Protein AF-A0A139CNT9-F1 (afdb_monomer_lite)

pLDDT: mean 89.11, std 11.3, range [53.88, 98.19]

Structure (mmCIF, N/CA/C/O backbone):
data_AF-A0A139CNT9-F1
#
_entry.id   AF-A0A139CNT9-F1
#
loop_
_atom_site.group_PDB
_atom_site.id
_atom_site.type_symbol
_atom_site.label_atom_id
_atom_site.label_alt_id
_atom_site.label_comp_id
_atom_site.label_asym_id
_atom_site.label_entity_id
_atom_site.label_seq_id
_atom_site.pdbx_PDB_ins_code
_atom_site.Cartn_x
_atom_site.Cartn_y
_atom_site.Cartn_z
_atom_site.occupancy
_atom_site.B_iso_or_equiv
_atom_site.auth_seq_id
_atom_site.auth_comp_id
_atom_site.auth_asym_id
_atom_site.auth_atom_id
_atom_site.pdbx_PDB_model_num
ATOM 1 N N . LYS A 1 1 ? -12.557 -3.703 0.122 1.00 81.94 1 LYS A N 1
ATOM 2 C CA . LYS A 1 1 ? -11.931 -2.543 -0.585 1.00 81.94 1 LYS A CA 1
ATOM 3 C C . LYS A 1 1 ? -12.620 -1.244 -0.192 1.00 81.94 1 LYS A C 1
ATOM 5 O O . LYS A 1 1 ? -13.786 -1.087 -0.522 1.00 81.94 1 LYS A O 1
ATOM 10 N N . VAL A 1 2 ? -11.921 -0.310 0.450 1.00 85.50 2 VAL A N 1
ATOM 11 C CA . VAL A 1 2 ? -12.471 1.013 0.799 1.00 85.50 2 VAL A CA 1
ATOM 12 C C . VAL A 1 2 ? -11.477 2.114 0.434 1.00 85.50 2 VAL A C 1
ATOM 14 O O . VAL A 1 2 ? -10.271 1.872 0.403 1.00 85.50 2 VAL A O 1
ATOM 17 N N . ARG A 1 3 ? -11.973 3.316 0.132 1.00 88.88 3 ARG A N 1
ATOM 18 C CA . ARG A 1 3 ? -11.167 4.543 0.101 1.00 88.88 3 ARG A CA 1
ATOM 19 C C . ARG A 1 3 ? -11.619 5.394 1.274 1.00 88.88 3 ARG A C 1
ATOM 21 O O . ARG A 1 3 ? -12.784 5.771 1.327 1.00 88.88 3 ARG A O 1
ATOM 28 N N . MET A 1 4 ? -10.717 5.634 2.214 1.00 90.44 4 MET A N 1
ATOM 29 C CA . MET A 1 4 ? -11.023 6.442 3.389 1.00 90.44 4 MET A CA 1
ATOM 30 C C . MET A 1 4 ? -11.024 7.921 3.002 1.00 90.44 4 MET A C 1
ATOM 32 O O . MET A 1 4 ? -10.219 8.356 2.177 1.00 90.44 4 MET A O 1
ATOM 36 N N . ALA A 1 5 ? -11.927 8.675 3.613 1.00 94.62 5 ALA A N 1
ATOM 37 C CA . ALA A 1 5 ? -11.951 10.126 3.580 1.00 94.62 5 ALA A CA 1
ATOM 38 C C . ALA A 1 5 ? -11.969 10.622 5.027 1.00 94.62 5 ALA A C 1
ATOM 40 O O . ALA A 1 5 ? -12.517 9.949 5.900 1.00 94.62 5 ALA A O 1
ATOM 41 N N . ALA A 1 6 ? -11.359 11.776 5.274 1.00 93.06 6 ALA A N 1
ATOM 42 C CA . ALA A 1 6 ? -11.333 12.403 6.587 1.00 93.06 6 ALA A CA 1
ATOM 43 C C . ALA A 1 6 ? -11.896 13.822 6.481 1.00 93.06 6 ALA A C 1
ATOM 45 O O . ALA A 1 6 ? -11.633 14.522 5.502 1.00 93.06 6 ALA A O 1
ATOM 46 N N . ILE A 1 7 ? -12.663 14.226 7.493 1.00 93.75 7 ILE A N 1
ATOM 47 C CA . ILE A 1 7 ? -13.198 15.579 7.647 1.00 93.75 7 ILE A CA 1
ATOM 48 C C . ILE A 1 7 ? -12.648 16.121 8.962 1.00 93.75 7 ILE A C 1
ATOM 50 O O . ILE A 1 7 ? -12.818 15.496 10.006 1.00 93.75 7 ILE A O 1
ATOM 54 N N . LEU A 1 8 ? -11.977 17.269 8.901 1.00 95.25 8 LEU A N 1
ATOM 55 C CA . LEU A 1 8 ? -11.587 18.014 10.093 1.00 95.25 8 LEU A CA 1
ATOM 56 C C . LEU A 1 8 ? -12.772 18.888 10.509 1.00 95.25 8 LEU A C 1
ATOM 58 O O . LEU A 1 8 ? -13.306 19.628 9.684 1.00 95.25 8 LEU A O 1
ATOM 62 N N . THR A 1 9 ? -13.195 18.785 11.764 1.00 94.69 9 THR A N 1
ATOM 63 C CA . THR A 1 9 ? -14.315 19.552 12.314 1.00 94.69 9 THR A CA 1
ATOM 64 C C . THR A 1 9 ? -14.058 19.878 13.781 1.00 94.69 9 THR A C 1
ATOM 66 O O . THR A 1 9 ? -13.345 19.153 14.469 1.00 94.69 9 THR A O 1
ATOM 69 N N . ASP A 1 10 ? -14.627 20.987 14.230 1.00 96.56 10 ASP A N 1
ATOM 70 C CA . ASP A 1 10 ? -14.720 21.431 15.619 1.00 96.56 10 ASP A CA 1
ATOM 71 C C . ASP A 1 10 ? -16.038 21.005 16.291 1.00 96.56 10 ASP A C 1
ATOM 73 O O . ASP A 1 10 ? -16.238 21.274 17.476 1.00 96.56 10 ASP A O 1
ATOM 77 N N . ALA A 1 11 ? -16.940 20.340 15.558 1.00 94.69 11 ALA A N 1
ATOM 78 C CA . ALA A 1 11 ? -18.179 19.815 16.112 1.00 94.69 11 ALA A CA 1
ATOM 79 C C . ALA A 1 11 ? -17.881 18.821 17.253 1.00 94.69 11 ALA A C 1
ATOM 81 O O . ALA A 1 11 ? -16.982 17.986 17.111 1.00 94.69 11 ALA A O 1
ATOM 82 N N . PRO A 1 12 ? -18.628 18.867 18.373 1.00 92.25 12 PRO A N 1
ATOM 83 C CA . PRO A 1 12 ? -18.448 17.905 19.451 1.00 92.25 12 PRO A CA 1
ATOM 84 C C . PRO A 1 12 ? -18.798 16.497 18.950 1.00 92.25 12 PRO A C 1
ATOM 86 O O . PRO A 1 12 ? -19.878 16.281 18.399 1.00 92.25 12 PRO A O 1
ATOM 89 N N . LEU A 1 13 ? -17.877 15.549 19.132 1.00 88.31 13 LEU A N 1
ATOM 90 C CA . LEU A 1 13 ? -18.052 14.135 18.798 1.00 88.31 13 LEU A CA 1
ATOM 91 C C . LEU A 1 13 ? -17.918 13.304 20.073 1.00 88.31 13 LEU A C 1
ATOM 93 O O . LEU A 1 13 ? -16.971 13.499 20.836 1.00 88.31 13 LEU A O 1
ATOM 97 N N . ASP A 1 14 ? -18.831 12.358 20.276 1.00 87.94 14 ASP A N 1
ATOM 98 C CA . ASP A 1 14 ? -18.704 11.377 21.349 1.00 87.94 14 ASP A CA 1
ATOM 99 C C . ASP A 1 14 ? -17.551 10.423 21.016 1.00 87.94 14 ASP A C 1
ATOM 101 O O . ASP A 1 14 ? -17.565 9.723 20.001 1.00 87.94 14 ASP A O 1
ATOM 105 N N . THR A 1 15 ? -16.519 10.402 21.856 1.00 73.06 15 THR A N 1
ATOM 106 C CA . THR A 1 15 ? -15.406 9.463 21.716 1.00 73.06 15 THR A CA 1
ATOM 107 C C . THR A 1 15 ? -15.740 8.187 22.481 1.00 73.06 15 THR A C 1
ATOM 109 O O . THR A 1 15 ? -15.498 8.099 23.684 1.00 73.06 15 THR A O 1
ATOM 112 N N . GLU A 1 16 ? -16.292 7.179 21.809 1.00 70.00 16 GLU A N 1
ATOM 113 C CA . GLU A 1 16 ? -16.209 5.819 22.340 1.00 70.00 16 GLU A CA 1
ATOM 114 C C . GLU A 1 16 ? -14.788 5.299 22.083 1.00 70.00 16 GLU A C 1
ATOM 116 O O . GLU A 1 16 ? -14.387 5.115 20.932 1.00 70.00 16 GLU A O 1
ATOM 121 N N . GLU A 1 17 ? -14.012 5.052 23.144 1.00 66.50 17 GLU A N 1
ATOM 122 C CA . GLU A 1 17 ? -12.785 4.256 23.052 1.00 66.50 17 GLU A CA 1
ATOM 123 C C . GLU A 1 17 ? -13.168 2.817 22.698 1.00 66.50 17 GLU A C 1
ATOM 125 O O . GLU A 1 17 ? -13.374 1.960 23.554 1.00 66.50 17 GLU A O 1
ATOM 130 N N . LYS A 1 18 ? -13.319 2.540 21.409 1.00 66.06 18 LYS A N 1
ATOM 131 C CA . LYS A 1 18 ? -13.393 1.174 20.908 1.00 66.06 18 LYS A CA 1
ATOM 132 C C . LYS A 1 18 ? -12.479 1.049 19.721 1.00 66.06 18 LYS A C 1
ATOM 134 O O . LYS A 1 18 ? -12.834 1.464 18.620 1.00 66.06 18 LYS A O 1
ATOM 139 N N . THR A 1 19 ? -11.331 0.414 19.928 1.00 59.62 19 THR A N 1
ATOM 140 C CA . THR A 1 19 ? -10.755 -0.466 18.906 1.00 59.62 19 THR A CA 1
ATOM 141 C C . THR A 1 19 ? -9.698 -1.386 19.513 1.00 59.62 19 THR A C 1
ATOM 143 O O . THR A 1 19 ? -8.508 -1.244 19.265 1.00 59.62 19 THR A O 1
ATOM 146 N N . ASP A 1 20 ? -10.149 -2.400 20.251 1.00 62.06 20 ASP A N 1
ATOM 147 C CA . ASP A 1 20 ? -9.348 -3.606 20.481 1.00 62.06 20 ASP A CA 1
ATOM 148 C C . ASP A 1 20 ? -9.520 -4.536 19.274 1.00 62.06 20 ASP A C 1
ATOM 150 O O . ASP A 1 20 ? -10.170 -5.579 19.329 1.00 62.06 20 ASP A O 1
ATOM 154 N N . LEU A 1 21 ? -9.001 -4.114 18.125 1.00 58.09 21 LEU A N 1
ATOM 155 C CA . LEU A 1 21 ? -8.779 -5.007 16.996 1.00 58.09 21 LEU A CA 1
ATOM 156 C C . LEU A 1 21 ? -7.313 -4.862 16.610 1.00 58.09 21 LEU A C 1
ATOM 158 O O . LEU A 1 21 ? -6.840 -3.730 16.472 1.00 58.09 21 LEU A O 1
ATOM 162 N N . PRO A 1 22 ? -6.571 -5.965 16.429 1.00 63.16 22 PRO A N 1
ATOM 163 C CA . PRO A 1 22 ? -5.216 -5.852 15.931 1.00 63.16 22 PRO A CA 1
ATOM 164 C C . PRO A 1 22 ? -5.269 -5.163 14.562 1.00 63.16 22 PRO A C 1
ATOM 166 O O . PRO A 1 22 ? -6.033 -5.547 13.675 1.00 63.16 22 PRO A O 1
ATOM 169 N N . PHE A 1 23 ? -4.462 -4.110 14.403 1.00 66.25 23 PHE A N 1
ATOM 170 C CA . PHE A 1 23 ? -4.389 -3.314 13.171 1.00 66.25 23 PHE A CA 1
ATOM 171 C C . PHE A 1 23 ? -4.017 -4.172 11.943 1.00 66.25 23 PHE A C 1
ATOM 173 O O . PHE A 1 23 ? -4.287 -3.797 10.803 1.00 66.25 23 PHE A O 1
ATOM 180 N N . ILE A 1 24 ? -3.413 -5.340 12.181 1.00 74.75 24 ILE A N 1
ATOM 181 C CA . ILE A 1 24 ? -3.021 -6.333 11.184 1.00 74.75 24 ILE A CA 1
ATOM 182 C C . ILE A 1 24 ? -3.647 -7.677 11.562 1.00 74.75 24 ILE A C 1
ATOM 184 O O . ILE A 1 24 ? -3.569 -8.105 12.707 1.00 74.75 24 ILE A O 1
ATOM 188 N N . ASN A 1 25 ? -4.251 -8.350 10.585 1.00 83.19 25 ASN A N 1
ATOM 189 C CA . ASN A 1 25 ? -4.751 -9.713 10.745 1.00 83.19 25 ASN A CA 1
ATOM 190 C C . ASN A 1 25 ? -3.573 -10.704 10.828 1.00 83.19 25 ASN A C 1
ATOM 192 O O . ASN A 1 25 ? -2.661 -10.621 10.004 1.00 83.19 25 ASN A O 1
ATOM 196 N N . ASP A 1 26 ? -3.620 -11.668 11.750 1.00 84.19 26 ASP A N 1
ATOM 197 C CA . ASP A 1 26 ? -2.566 -12.679 11.944 1.00 84.19 26 ASP A CA 1
ATOM 198 C C . ASP A 1 26 ? -2.211 -13.443 10.657 1.00 84.19 26 ASP A C 1
ATOM 200 O O . ASP A 1 26 ? -1.047 -13.780 10.429 1.00 84.19 26 ASP A O 1
ATOM 204 N N . ALA A 1 27 ? -3.180 -13.631 9.752 1.00 85.81 27 ALA A N 1
ATOM 205 C CA . ALA A 1 27 ? -2.983 -14.279 8.456 1.00 85.81 27 ALA A CA 1
ATOM 206 C C . ALA A 1 27 ? -1.993 -13.542 7.532 1.00 85.81 27 ALA A C 1
ATOM 208 O O . ALA A 1 27 ? -1.522 -14.116 6.550 1.00 85.81 27 ALA A O 1
ATOM 209 N N . CYS A 1 28 ? -1.675 -12.272 7.802 1.00 88.06 28 CYS A N 1
ATOM 210 C CA . CYS A 1 28 ? -0.693 -11.523 7.019 1.00 88.06 28 CYS A CA 1
ATOM 211 C C . CYS A 1 28 ? 0.741 -12.034 7.217 1.00 88.06 28 CYS A C 1
ATOM 213 O O . CYS A 1 28 ? 1.532 -11.910 6.285 1.00 88.06 28 CYS A O 1
ATOM 215 N N . SER A 1 29 ? 1.059 -12.610 8.383 1.00 84.12 29 SER A N 1
ATOM 216 C CA . SER A 1 29 ? 2.423 -13.010 8.769 1.00 84.12 29 SER A CA 1
ATOM 217 C C . SER A 1 29 ? 3.070 -14.041 7.832 1.00 84.12 29 SER A C 1
ATOM 219 O O . SER A 1 29 ? 4.282 -14.011 7.643 1.00 84.12 29 SER A O 1
ATOM 221 N N . GLU A 1 30 ? 2.268 -14.897 7.190 1.00 88.50 30 GLU A N 1
ATOM 222 C CA . GLU A 1 30 ? 2.747 -15.989 6.324 1.00 88.50 30 GLU A CA 1
ATOM 223 C C . GLU A 1 30 ? 2.288 -15.861 4.856 1.00 88.50 30 GLU A C 1
ATOM 225 O O . GLU A 1 30 ? 2.705 -16.633 3.997 1.00 88.50 30 GLU A O 1
ATOM 230 N N . CYS A 1 31 ? 1.410 -14.903 4.532 1.00 93.19 31 CYS A N 1
ATOM 231 C CA . CYS A 1 31 ? 0.704 -14.86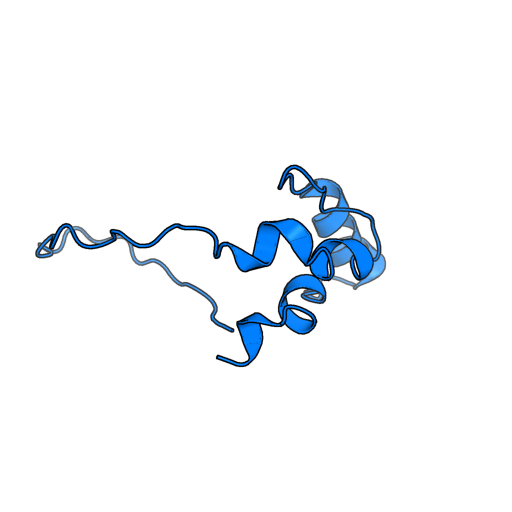6 3.242 1.00 93.19 31 CYS A CA 1
ATOM 232 C C . CYS A 1 31 ? 1.574 -14.412 2.060 1.00 93.19 31 CYS A C 1
ATOM 234 O O . CYS A 1 31 ? 1.475 -14.988 0.980 1.00 93.19 31 CYS A O 1
ATOM 236 N N . MET A 1 32 ? 2.361 -13.344 2.232 1.00 94.00 32 MET A N 1
ATOM 237 C CA . MET A 1 32 ? 3.320 -12.773 1.261 1.00 94.00 32 MET A CA 1
ATOM 238 C C . MET A 1 32 ? 2.802 -12.363 -0.139 1.00 94.00 32 MET A C 1
ATOM 240 O O . MET A 1 32 ? 3.507 -11.665 -0.865 1.00 94.00 32 MET A O 1
ATOM 244 N N . LYS A 1 33 ? 1.552 -12.656 -0.523 1.00 96.00 33 LYS A N 1
ATOM 245 C CA . LYS A 1 33 ? 1.022 -12.401 -1.883 1.00 96.00 33 LYS A CA 1
ATOM 246 C C . LYS A 1 33 ? 1.131 -10.953 -2.364 1.00 96.00 33 LYS A C 1
ATOM 248 O O . LYS A 1 33 ? 1.294 -10.702 -3.556 1.00 96.00 33 LYS A O 1
ATOM 253 N N . CYS A 1 34 ? 0.982 -9.979 -1.464 1.00 95.75 34 CYS A N 1
ATOM 254 C CA . CYS A 1 34 ? 1.105 -8.565 -1.824 1.00 95.75 34 CYS A CA 1
ATOM 255 C C . CYS A 1 34 ? 2.541 -8.188 -2.217 1.00 95.75 34 CYS A C 1
ATOM 257 O O . CYS A 1 34 ? 2.703 -7.323 -3.078 1.00 95.75 34 CYS A O 1
ATOM 259 N N . ILE A 1 35 ? 3.540 -8.845 -1.619 1.00 96.88 35 ILE A N 1
ATOM 260 C CA . ILE A 1 35 ? 4.964 -8.686 -1.925 1.00 96.88 35 ILE A CA 1
ATOM 261 C C . ILE A 1 35 ? 5.254 -9.339 -3.275 1.00 96.88 35 ILE A C 1
ATOM 263 O O . ILE A 1 35 ? 5.742 -8.663 -4.173 1.00 96.88 35 ILE A O 1
ATOM 267 N N . GLU A 1 36 ? 4.834 -10.593 -3.462 1.00 97.56 36 GLU A N 1
ATOM 268 C CA . GLU A 1 36 ? 5.061 -11.365 -4.696 1.00 97.56 36 GLU A CA 1
ATOM 269 C C . GLU A 1 36 ? 4.493 -10.697 -5.957 1.00 97.56 36 GLU A C 1
ATOM 271 O O . GLU A 1 36 ? 5.076 -10.789 -7.033 1.00 97.56 36 GLU A O 1
ATOM 276 N N . VAL A 1 37 ? 3.339 -10.026 -5.849 1.00 98.06 37 VAL A N 1
ATOM 277 C CA . VAL A 1 37 ? 2.686 -9.384 -7.002 1.00 98.06 37 VAL A CA 1
ATOM 278 C C . VAL A 1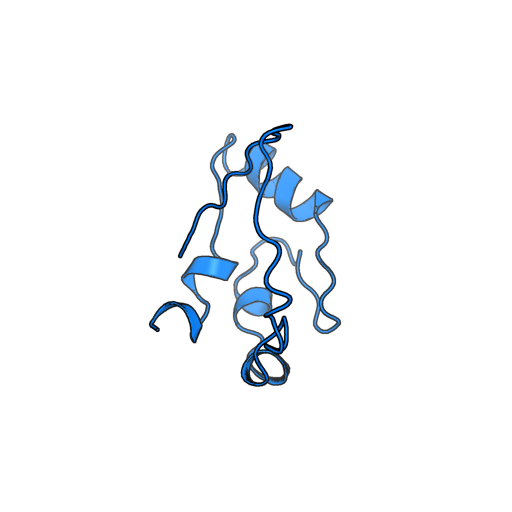 37 ? 3.215 -7.973 -7.294 1.00 98.06 37 VAL A C 1
ATOM 280 O O . VAL A 1 37 ? 2.795 -7.354 -8.275 1.00 98.06 37 VAL A O 1
ATOM 283 N N . CYS A 1 38 ? 4.042 -7.394 -6.418 1.00 98.06 38 CYS A N 1
ATOM 284 C CA . CYS A 1 38 ? 4.466 -6.006 -6.553 1.00 98.06 38 CYS A CA 1
ATOM 285 C C . CYS A 1 38 ? 5.459 -5.864 -7.720 1.00 98.06 38 CYS A C 1
ATOM 287 O O . CYS A 1 38 ? 6.561 -6.385 -7.632 1.00 98.06 38 CYS A O 1
ATOM 289 N N . PRO A 1 39 ? 5.147 -5.107 -8.788 1.00 97.94 39 PRO A N 1
ATOM 290 C CA . PRO A 1 39 ? 5.995 -5.057 -9.986 1.00 97.94 39 PRO A CA 1
ATOM 291 C C . PRO A 1 39 ? 7.333 -4.322 -9.792 1.00 97.94 39 PRO A C 1
ATOM 293 O O . PRO A 1 39 ? 8.136 -4.278 -10.717 1.00 97.94 39 PRO A O 1
ATOM 296 N N . VAL A 1 40 ? 7.540 -3.683 -8.637 1.00 98.12 40 VAL A N 1
ATOM 297 C CA . VAL A 1 40 ? 8.715 -2.846 -8.333 1.00 98.12 40 VAL A CA 1
ATOM 298 C C . VAL A 1 40 ? 9.301 -3.128 -6.949 1.00 98.12 40 VAL A C 1
ATOM 300 O O . VAL A 1 40 ? 10.026 -2.290 -6.412 1.00 98.12 40 VAL A O 1
ATOM 303 N N . ASP A 1 41 ? 8.944 -4.263 -6.338 1.00 97.75 41 ASP A N 1
ATOM 304 C CA . ASP A 1 41 ? 9.470 -4.696 -5.035 1.00 97.75 41 ASP A CA 1
ATOM 305 C C . ASP A 1 41 ? 9.410 -3.587 -3.970 1.00 97.75 41 ASP A C 1
ATOM 307 O O . ASP A 1 41 ? 10.391 -3.248 -3.298 1.00 97.75 41 ASP A O 1
ATOM 311 N N . ALA A 1 42 ? 8.242 -2.940 -3.878 1.00 98.19 42 ALA A N 1
ATOM 312 C CA . ALA A 1 42 ? 8.013 -1.832 -2.955 1.00 98.19 42 ALA A CA 1
ATOM 313 C C . ALA A 1 42 ? 7.604 -2.286 -1.545 1.00 98.19 42 ALA A C 1
ATOM 315 O O . ALA A 1 42 ? 7.488 -1.445 -0.659 1.00 98.19 42 ALA A O 1
ATOM 316 N N . LEU A 1 43 ? 7.335 -3.574 -1.338 1.00 96.88 43 LEU A N 1
ATOM 317 C CA . LEU A 1 43 ? 6.855 -4.149 -0.081 1.00 96.88 43 LEU A CA 1
ATOM 318 C C . LEU A 1 43 ? 7.890 -5.154 0.430 1.00 96.88 43 LEU A C 1
ATOM 320 O O . LEU A 1 43 ? 8.389 -5.946 -0.366 1.00 96.88 43 LEU A O 1
ATOM 324 N N . THR A 1 44 ? 8.185 -5.143 1.730 1.00 94.25 44 THR A N 1
ATOM 325 C CA . THR A 1 44 ? 9.134 -6.084 2.353 1.00 94.25 44 THR A CA 1
ATOM 326 C C . THR A 1 44 ? 8.449 -7.010 3.361 1.00 94.25 44 THR A C 1
ATOM 328 O O . THR A 1 44 ? 7.358 -6.706 3.853 1.00 94.25 44 THR A O 1
ATOM 331 N N . SER A 1 45 ? 9.095 -8.135 3.688 1.00 91.25 45 SER A N 1
ATOM 332 C CA . SER A 1 45 ? 8.647 -9.101 4.708 1.00 91.25 45 SER A CA 1
ATOM 333 C C . SER A 1 45 ? 8.486 -8.484 6.096 1.00 91.25 45 SER A C 1
ATOM 335 O O . SER A 1 45 ? 7.663 -8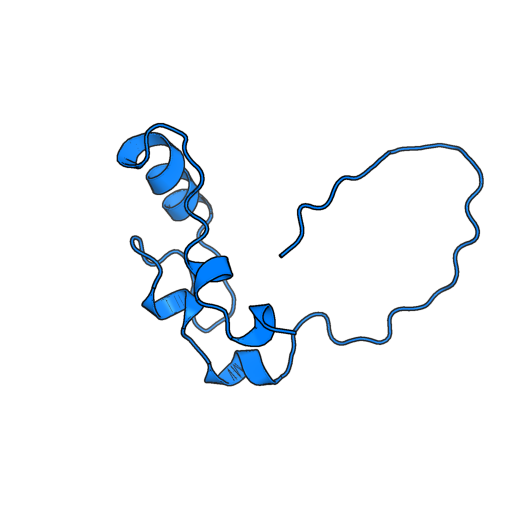.932 6.884 1.00 91.25 45 SER A O 1
ATOM 337 N N . GLU A 1 46 ? 9.241 -7.429 6.392 1.00 90.12 46 GLU A N 1
ATOM 338 C CA . GLU A 1 46 ? 9.233 -6.727 7.677 1.00 90.12 46 GLU A CA 1
ATOM 339 C C . GLU A 1 46 ? 8.106 -5.682 7.763 1.00 90.12 46 GLU A C 1
ATOM 341 O O . GLU A 1 46 ? 8.023 -4.931 8.733 1.00 90.12 46 GLU A O 1
ATOM 346 N N . GLY A 1 47 ? 7.241 -5.598 6.743 1.00 88.00 47 GLY A N 1
ATOM 347 C CA . GLY A 1 47 ? 6.122 -4.656 6.699 1.00 88.00 47 GLY A CA 1
ATOM 348 C C . GLY A 1 47 ? 6.504 -3.241 6.256 1.00 88.00 47 GLY A C 1
ATOM 349 O O . GLY A 1 47 ? 5.720 -2.307 6.439 1.00 88.00 47 GLY A O 1
ATOM 350 N N . VAL A 1 48 ? 7.685 -3.055 5.656 1.00 93.06 48 VAL A N 1
ATOM 351 C CA . VAL A 1 48 ? 8.124 -1.755 5.134 1.00 93.06 48 VAL A CA 1
ATOM 352 C C . VAL A 1 48 ? 7.549 -1.521 3.737 1.00 93.06 48 VAL A C 1
ATOM 354 O O . VAL A 1 48 ? 7.500 -2.423 2.900 1.00 93.06 48 VAL A O 1
ATOM 357 N N . ILE A 1 49 ? 7.122 -0.280 3.477 1.00 95.38 49 ILE A N 1
ATOM 358 C CA . ILE A 1 49 ? 6.668 0.170 2.157 1.00 95.38 49 ILE A CA 1
ATOM 359 C C . ILE A 1 49 ? 7.631 1.234 1.621 1.00 95.38 49 ILE A C 1
ATOM 361 O O . ILE A 1 49 ? 7.631 2.368 2.104 1.00 95.38 49 ILE A O 1
ATOM 365 N N . HIS A 1 50 ? 8.379 0.891 0.575 1.00 98.00 50 HIS A N 1
ATOM 366 C CA . HIS A 1 50 ? 9.179 1.809 -0.240 1.00 98.00 50 HIS A CA 1
ATOM 367 C C . HIS A 1 50 ? 8.263 2.659 -1.1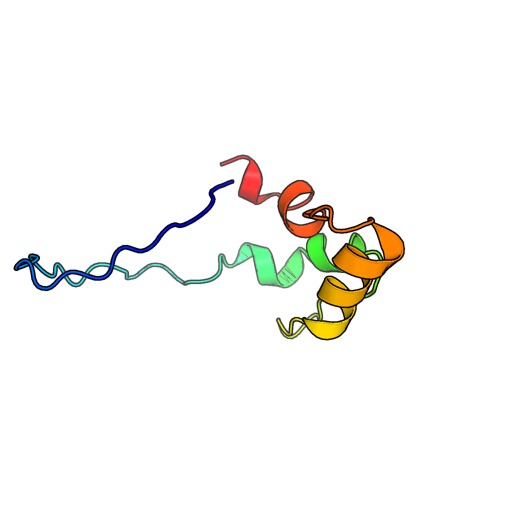28 1.00 98.00 50 HIS A C 1
ATOM 369 O O . HIS A 1 50 ? 7.981 2.346 -2.292 1.00 98.00 50 HIS A O 1
ATOM 375 N N . ARG A 1 51 ? 7.718 3.727 -0.537 1.00 96.94 51 ARG A N 1
ATOM 376 C CA . ARG A 1 51 ? 6.713 4.601 -1.162 1.00 96.94 51 ARG A CA 1
ATOM 377 C C . ARG A 1 51 ? 7.231 5.259 -2.437 1.00 96.94 51 ARG A C 1
ATOM 379 O O . ARG A 1 51 ? 6.449 5.457 -3.360 1.00 96.94 51 ARG A O 1
ATOM 386 N N . GLU A 1 52 ? 8.522 5.558 -2.488 1.00 98.00 52 GLU A N 1
ATOM 387 C CA . GLU A 1 52 ? 9.235 6.125 -3.625 1.00 98.00 52 GLU A CA 1
ATOM 388 C C . GLU A 1 52 ? 9.128 5.235 -4.866 1.00 98.00 52 GLU A C 1
ATOM 390 O O . GLU A 1 52 ? 8.644 5.702 -5.895 1.00 98.00 52 GLU A O 1
ATOM 395 N N . LYS A 1 53 ? 9.427 3.934 -4.749 1.00 98.19 53 LYS A N 1
ATOM 396 C CA . LYS A 1 53 ? 9.330 2.977 -5.863 1.00 98.19 53 LYS A CA 1
ATOM 397 C C . LYS A 1 53 ? 7.891 2.833 -6.358 1.00 98.19 53 LYS A C 1
ATOM 399 O O . LYS A 1 53 ? 7.620 2.829 -7.557 1.00 98.19 53 LYS A O 1
ATOM 404 N N . CYS A 1 54 ? 6.944 2.742 -5.421 1.00 97.75 54 CYS A N 1
ATOM 405 C CA . CYS A 1 54 ? 5.519 2.652 -5.738 1.00 97.75 54 CYS A CA 1
ATOM 406 C C . CYS A 1 54 ? 5.019 3.913 -6.465 1.00 97.75 54 CYS A C 1
ATOM 408 O O . CYS A 1 54 ? 4.281 3.815 -7.447 1.00 97.75 54 CYS A O 1
ATOM 410 N N . ALA A 1 55 ? 5.428 5.099 -6.002 1.00 97.44 55 ALA A N 1
ATOM 411 C CA . ALA A 1 55 ? 5.078 6.371 -6.623 1.00 97.44 55 ALA A CA 1
ATOM 412 C C . ALA A 1 55 ? 5.697 6.513 -8.017 1.00 97.44 55 ALA A C 1
ATOM 414 O O . ALA A 1 55 ? 4.981 6.858 -8.954 1.00 97.44 55 ALA A O 1
ATOM 415 N N . GLU A 1 56 ? 6.982 6.192 -8.171 1.00 97.81 56 GLU A N 1
ATOM 416 C CA . GLU A 1 56 ? 7.679 6.222 -9.456 1.00 97.81 56 GLU A CA 1
ATOM 417 C C . GLU A 1 56 ? 6.973 5.340 -10.492 1.00 97.81 56 GLU A C 1
ATOM 419 O O . GLU A 1 56 ? 6.666 5.799 -11.592 1.00 97.81 56 GLU A O 1
ATOM 424 N N . TYR A 1 57 ? 6.598 4.117 -10.111 1.00 97.81 57 TYR A N 1
ATOM 425 C CA . TYR A 1 57 ? 5.821 3.227 -10.970 1.00 97.81 57 TYR A CA 1
ATOM 426 C C . TYR A 1 57 ? 4.465 3.829 -11.371 1.00 97.81 57 TYR A C 1
ATOM 428 O O . TYR A 1 57 ? 4.100 3.828 -12.547 1.00 97.81 57 TYR A O 1
ATOM 436 N N . MET A 1 58 ? 3.716 4.389 -10.414 1.00 97.56 58 MET A N 1
ATOM 437 C CA . MET A 1 58 ? 2.410 4.998 -10.696 1.00 97.56 58 MET A CA 1
ATOM 438 C C . MET A 1 58 ? 2.510 6.197 -11.644 1.00 97.56 58 MET A C 1
ATOM 440 O O . MET A 1 58 ? 1.711 6.314 -12.571 1.00 97.56 58 MET A O 1
ATOM 444 N N . PHE A 1 59 ? 3.462 7.100 -11.422 1.00 97.06 59 PHE A N 1
ATOM 445 C CA . PHE A 1 59 ? 3.528 8.349 -12.180 1.00 97.06 59 PHE A CA 1
ATOM 446 C C . PHE A 1 59 ? 4.267 8.203 -13.509 1.00 97.06 59 PHE A C 1
ATOM 448 O O . PHE A 1 59 ? 3.793 8.737 -14.510 1.00 97.06 59 PHE A O 1
ATOM 455 N N . ASN A 1 60 ? 5.365 7.445 -13.546 1.00 96.81 60 ASN A N 1
ATOM 456 C CA . ASN A 1 60 ? 6.247 7.396 -14.713 1.00 96.81 60 ASN A CA 1
ATOM 457 C C . ASN A 1 60 ? 5.988 6.189 -15.623 1.00 96.81 60 ASN A C 1
ATOM 459 O O . ASN A 1 60 ? 6.228 6.284 -16.822 1.00 96.81 60 ASN A O 1
ATOM 463 N N . VAL A 1 61 ? 5.475 5.073 -15.089 1.00 97.06 61 VAL A N 1
ATOM 464 C CA . VAL A 1 61 ? 5.186 3.865 -15.889 1.00 97.06 61 VAL A CA 1
ATOM 465 C C . VAL A 1 61 ? 3.698 3.754 -16.216 1.00 97.06 61 VAL A C 1
ATOM 467 O O . VAL A 1 61 ? 3.335 3.465 -17.352 1.00 97.06 61 VAL A O 1
ATOM 470 N N . LEU A 1 62 ? 2.820 4.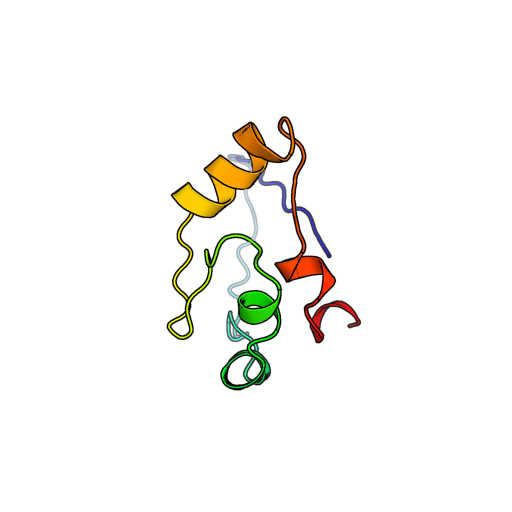019 -15.244 1.00 97.12 62 LEU A N 1
ATOM 471 C CA . LEU A 1 62 ? 1.365 3.929 -15.428 1.00 97.12 62 LEU A CA 1
ATOM 472 C C . LEU A 1 62 ? 0.706 5.243 -15.885 1.00 97.12 62 LEU A C 1
ATOM 474 O O . LEU A 1 62 ? -0.522 5.315 -15.953 1.00 97.12 62 LEU A O 1
ATOM 478 N N . GLY A 1 63 ? 1.484 6.292 -16.166 1.00 95.12 63 GLY A N 1
ATOM 479 C CA . GLY A 1 63 ? 0.962 7.578 -16.643 1.00 95.12 63 GLY A CA 1
ATOM 480 C C . GLY A 1 63 ? 0.049 8.290 -15.638 1.00 95.12 63 GLY A C 1
ATOM 481 O O . GLY A 1 63 ? -0.933 8.919 -16.025 1.00 95.12 63 GLY A O 1
ATOM 482 N N . GLY A 1 64 ? 0.321 8.146 -14.337 1.00 93.12 64 GLY A N 1
ATOM 483 C CA . GLY A 1 64 ? -0.470 8.740 -13.255 1.00 93.12 64 GLY A CA 1
ATOM 484 C C . GLY A 1 64 ? -1.662 7.895 -12.794 1.00 93.12 64 GLY A C 1
ATOM 485 O O . GLY A 1 64 ? -2.367 8.284 -11.857 1.00 93.12 64 GLY A O 1
ATOM 486 N N . LEU A 1 65 ? -1.891 6.726 -13.399 1.00 93.56 65 LEU A N 1
ATOM 487 C CA . LEU A 1 65 ? -2.912 5.786 -12.943 1.00 93.56 65 LEU A CA 1
ATOM 488 C C . LEU A 1 65 ? -2.465 5.050 -11.671 1.00 93.56 65 LEU A C 1
ATOM 490 O O . LEU A 1 65 ? -1.292 4.750 -11.446 1.00 93.56 65 LEU A O 1
ATOM 494 N N . ARG A 1 66 ? -3.433 4.730 -10.807 1.00 92.69 66 ARG A N 1
ATOM 495 C CA . ARG A 1 66 ? -3.182 3.974 -9.571 1.00 92.69 66 ARG A CA 1
ATOM 496 C C . ARG A 1 66 ? -3.004 2.486 -9.886 1.00 92.69 66 ARG A C 1
ATOM 498 O O . ARG A 1 66 ? -3.824 1.916 -10.593 1.00 92.69 66 ARG A O 1
ATOM 505 N N . CYS A 1 67 ? -1.984 1.860 -9.291 1.00 95.81 67 CYS A N 1
ATOM 506 C CA . CYS A 1 67 ? -1.684 0.431 -9.461 1.00 95.81 67 CYS A CA 1
ATOM 507 C C . CYS A 1 67 ? -2.677 -0.483 -8.709 1.00 95.81 67 CYS A C 1
ATOM 509 O O . CYS A 1 67 ? -3.562 -1.090 -9.303 1.00 95.81 67 CYS A O 1
ATOM 511 N N . GLY A 1 68 ? -2.544 -0.592 -7.382 1.00 94.38 68 GLY A N 1
ATOM 512 C CA . GLY A 1 68 ? -3.476 -1.348 -6.534 1.00 94.38 68 GLY A CA 1
ATOM 513 C C . GLY A 1 68 ? -3.395 -2.882 -6.611 1.00 94.38 68 GLY A C 1
ATOM 514 O O . GLY A 1 68 ? -4.279 -3.542 -6.063 1.00 94.38 68 GLY A O 1
ATOM 515 N N . LEU A 1 69 ? -2.362 -3.471 -7.230 1.00 96.12 69 LEU A N 1
ATOM 516 C CA . LEU A 1 69 ? -2.186 -4.934 -7.308 1.00 96.12 69 LEU A CA 1
ATOM 517 C C . LEU A 1 69 ? -2.138 -5.611 -5.928 1.00 96.12 69 LEU A C 1
ATOM 519 O O . LEU A 1 69 ? -2.795 -6.632 -5.731 1.00 96.12 69 LEU A O 1
ATOM 523 N N . CYS A 1 70 ? -1.460 -4.999 -4.952 1.00 95.31 70 CYS A N 1
ATOM 524 C CA . CYS A 1 70 ? -1.397 -5.490 -3.571 1.00 95.31 70 CYS A CA 1
ATOM 525 C C . CYS A 1 70 ? -2.788 -5.626 -2.921 1.00 95.31 70 CYS A C 1
ATOM 527 O O . CYS A 1 70 ? -3.071 -6.618 -2.254 1.00 95.31 70 CYS A O 1
ATOM 529 N N . ILE A 1 71 ? -3.695 -4.676 -3.176 1.00 93.69 71 ILE A N 1
ATOM 530 C CA . ILE A 1 71 ? -5.085 -4.731 -2.698 1.00 93.69 71 ILE A CA 1
ATOM 531 C C . ILE A 1 71 ? -5.908 -5.729 -3.514 1.00 93.69 71 ILE A C 1
ATOM 533 O O . ILE A 1 71 ? -6.817 -6.360 -2.981 1.00 93.69 71 ILE A O 1
ATOM 537 N N . LYS A 1 72 ? -5.624 -5.876 -4.813 1.00 94.00 72 LYS A N 1
ATOM 538 C CA . LYS A 1 72 ? -6.337 -6.811 -5.689 1.00 94.00 72 LYS A CA 1
ATOM 539 C C . LYS A 1 72 ? -6.074 -8.269 -5.303 1.00 94.00 72 LYS A C 1
ATOM 541 O O . LYS A 1 72 ? -7.027 -9.039 -5.292 1.00 94.00 72 LYS A O 1
ATOM 546 N N . VAL A 1 73 ? -4.825 -8.623 -4.993 1.00 95.25 73 VAL A N 1
ATOM 547 C CA . VAL A 1 73 ? -4.410 -10.007 -4.693 1.00 95.25 73 VAL A CA 1
ATOM 548 C C . VAL A 1 73 ? -4.698 -10.440 -3.251 1.00 95.25 73 VAL A C 1
ATOM 550 O O . VAL A 1 73 ? -4.705 -11.635 -2.964 1.00 95.25 73 VAL A O 1
ATOM 553 N N . CYS A 1 74 ? -4.907 -9.487 -2.337 1.00 93.69 74 CYS A N 1
ATOM 554 C CA . CYS A 1 74 ? -5.077 -9.777 -0.915 1.00 93.69 74 CYS A CA 1
ATOM 555 C C . CYS A 1 74 ? -6.236 -10.774 -0.678 1.00 93.69 74 CYS A C 1
ATOM 557 O O . CYS A 1 74 ? -7.365 -10.469 -1.058 1.00 93.69 74 CYS A O 1
ATOM 559 N N . PRO A 1 75 ? -6.009 -11.938 -0.035 1.00 91.50 75 PRO A N 1
ATOM 560 C CA . PRO A 1 75 ? -7.073 -12.913 0.240 1.00 91.50 75 PRO A CA 1
ATOM 561 C C . PRO A 1 75 ? -8.137 -12.404 1.215 1.00 91.50 75 PRO A C 1
ATOM 563 O O . PRO A 1 75 ? -9.299 -1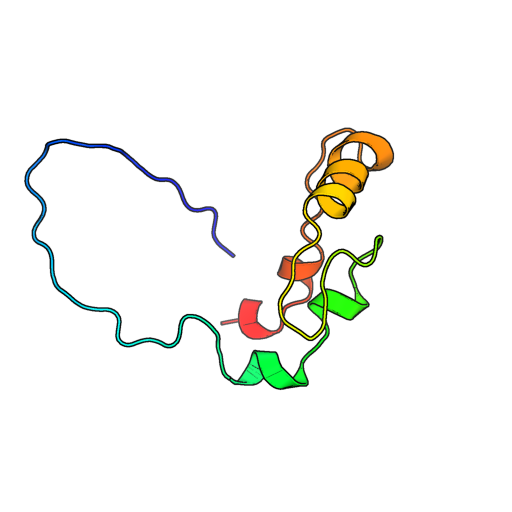2.783 1.112 1.00 91.50 75 PRO A O 1
ATOM 566 N N . LEU A 1 76 ? -7.758 -11.494 2.120 1.00 88.62 76 LEU A N 1
ATOM 567 C CA . LEU A 1 76 ? -8.678 -10.863 3.075 1.00 88.62 76 LEU A CA 1
ATOM 568 C C . LEU A 1 76 ? -9.653 -9.885 2.404 1.00 88.62 76 LEU A C 1
ATOM 570 O O . LEU A 1 76 ? -10.544 -9.346 3.040 1.00 88.62 76 LEU A O 1
ATOM 574 N N . ASN A 1 77 ? -9.490 -9.650 1.105 1.00 77.06 77 ASN A N 1
ATOM 575 C CA . ASN A 1 77 ? -10.323 -8.761 0.308 1.00 77.06 77 ASN A CA 1
ATOM 576 C C . ASN A 1 77 ? -11.679 -9.363 -0.105 1.00 77.06 77 ASN A C 1
ATOM 578 O O . ASN A 1 77 ? -12.448 -8.681 -0.781 1.00 77.06 77 ASN A O 1
ATOM 582 N N . ASN A 1 78 ? -11.922 -10.635 0.225 1.00 66.50 78 ASN A N 1
ATOM 583 C CA . ASN A 1 78 ? -13.159 -11.365 -0.066 1.00 66.50 78 ASN A CA 1
ATOM 584 C C . ASN A 1 78 ? -14.115 -11.463 1.136 1.00 66.50 78 ASN A C 1
ATOM 586 O O . ASN A 1 78 ? -15.155 -12.110 1.011 1.00 66.50 78 ASN A O 1
ATOM 590 N N . PHE A 1 79 ? -13.763 -10.846 2.265 1.00 53.88 79 PHE A N 1
ATOM 591 C CA . PHE A 1 79 ? -14.602 -10.740 3.456 1.00 53.88 79 PHE A CA 1
ATOM 592 C C . PHE A 1 79 ? -15.146 -9.318 3.607 1.00 53.88 79 PHE A C 1
ATOM 594 O O . PHE A 1 79 ? -14.432 -8.361 3.211 1.00 53.88 79 PHE A O 1
#

Radius of gyration: 16.31 Å; chains: 1; bounding box: 28×37×40 Å

Foldseek 3Di:
DDDDDDDDDPDDDDDDPDDPDPPDDPVLLPPCQLQVQDPQSQADSVGHGVVVSLVCCCCPVVVNHHDCSSVVRDPVNVD

Secondary structure (DSSP, 8-state):
----------S---------S-SS-TTHHHH-HHHHT-TT--B-TTS-B-HHHHHHIIIIISTT----HHHHH-GGGG-

Sequence (79 aa):
KVRMAAILTDAPLDTEEKTDLPFINDACSECMKCIEVCPVDALTSEGVIHREKCAEYMFNVLGGLRCGLCIKVCPLNNF